Protein AF-A0A538NT12-F1 (afdb_monomer)

Secondary structure (DSSP, 8-state):
--THHHHHHTTS-TTS-----PPPTT--HHHHHTB---TTTHHHHHHHHHHHHHHHHS---HHHHHHHHHTTHHHHHHTBS-----TT-S--TTTT--HHHHHHHHHHHTT-

Solvent-accessible surface area (backbone atoms only — not comparable to full-atom values): 6925 Å² total; per-residue (Å²): 133,70,76,69,64,60,56,58,63,72,60,32,47,98,87,68,48,68,74,69,36,77,76,54,90,86,63,63,64,60,57,65,70,34,51,42,77,48,85,93,27,35,72,45,36,51,54,45,51,54,54,37,40,49,50,51,74,46,95,60,53,77,67,55,39,37,55,59,50,58,72,41,47,66,46,36,50,72,21,28,79,56,80,71,85,66,80,98,63,85,84,58,84,68,70,84,53,52,72,67,56,52,51,50,51,54,58,57,61,71,76,114

Mean predicted aligned error: 9.95 Å

Radius of gyration: 21.48 Å; Cα contacts (8 Å, |Δi|>4): 79; chains: 1; bounding box: 53×36×57 Å

Sequence (112 aa):
MPRELHAIRALADNDGYIRVGMIPKGTPVNLVANLDPDSQHKVVFVKAAEKLIKLKTTKLSRGEAAAEFNQLIPDLLAANKCPDFVEDKGHYFGTDLPDTDKRALIEYLKTF

Foldseek 3Di:
DDPLVVVVQVQADPVRDRDFADDDPPDQPLLPVQQDCDPVLVVLSSVLSVQRSVLHVDPDDPVVSHVSNVVSSVSSCVRGPDNDRDPPPDPCVCVPPPPVVVVVVVVVVVVD

pLDDT: mean 78.54, std 11.33, range [45.78, 96.81]

Structure (mmCIF, N/CA/C/O backbone):
data_AF-A0A538NT12-F1
#
_entry.id   AF-A0A538NT12-F1
#
loop_
_atom_site.group_PDB
_atom_site.id
_atom_site.type_symbol
_atom_site.label_atom_id
_atom_site.label_alt_id
_atom_site.label_comp_id
_atom_site.label_asym_id
_atom_site.label_entity_id
_atom_site.label_seq_id
_atom_site.pdbx_PDB_ins_code
_atom_site.Cartn_x
_atom_site.Cartn_y
_atom_site.Cartn_z
_atom_site.occupancy
_atom_site.B_iso_or_equiv
_atom_site.auth_seq_id
_atom_site.auth_comp_id
_atom_site.auth_asym_id
_atom_site.auth_atom_id
_atom_site.pdbx_PDB_model_num
ATOM 1 N N . MET A 1 1 ? 2.316 24.635 15.388 1.00 45.78 1 MET A N 1
ATOM 2 C CA . MET A 1 1 ? 2.134 23.197 15.079 1.00 45.78 1 MET A CA 1
ATOM 3 C C . MET A 1 1 ? 0.668 22.970 14.713 1.00 45.78 1 MET A C 1
ATOM 5 O O . MET A 1 1 ? -0.169 23.463 15.462 1.00 45.78 1 MET A O 1
ATOM 9 N N . PRO A 1 2 ? 0.327 22.350 13.568 1.00 51.06 2 PRO A N 1
ATOM 10 C CA . PRO A 1 2 ? -1.058 22.293 13.094 1.00 51.06 2 PRO A CA 1
ATOM 11 C C . PRO A 1 2 ? -1.917 21.309 13.908 1.00 51.06 2 PRO A C 1
ATOM 13 O O . PRO A 1 2 ? -1.438 20.255 14.325 1.00 51.06 2 PRO A O 1
ATOM 16 N N .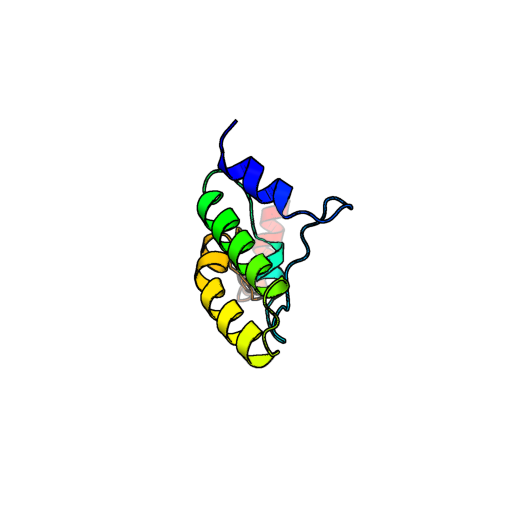 ARG A 1 3 ? -3.192 21.671 14.131 1.00 51.25 3 ARG A N 1
ATOM 17 C CA . ARG A 1 3 ? -4.170 20.985 15.010 1.00 51.25 3 ARG A CA 1
ATOM 18 C C . ARG A 1 3 ? -4.394 19.499 14.688 1.00 51.25 3 ARG A C 1
ATOM 20 O O . ARG A 1 3 ? -4.715 18.735 15.589 1.00 51.25 3 ARG A O 1
ATOM 27 N N . GLU A 1 4 ? -4.173 19.086 13.446 1.00 49.22 4 GLU A N 1
ATOM 28 C CA . GLU A 1 4 ? -4.384 17.711 12.968 1.00 49.22 4 GLU A CA 1
ATOM 29 C C . GLU A 1 4 ? -3.391 16.702 13.575 1.00 49.22 4 GLU A C 1
ATOM 31 O O . GLU A 1 4 ? -3.735 15.545 13.802 1.00 49.22 4 GLU A O 1
ATOM 36 N N . LEU A 1 5 ? -2.178 17.140 13.938 1.00 48.88 5 LEU A N 1
ATOM 37 C CA . LEU A 1 5 ? -1.161 16.253 14.521 1.00 48.88 5 LEU A CA 1
ATOM 38 C C . LEU A 1 5 ? -1.504 15.825 15.963 1.00 48.88 5 LEU A C 1
ATOM 40 O O . LEU A 1 5 ? -1.070 14.770 16.423 1.00 48.88 5 LEU A O 1
ATOM 44 N N . HIS A 1 6 ? -2.298 16.629 16.680 1.00 52.47 6 HIS A N 1
ATOM 45 C CA . HIS A 1 6 ? -2.773 16.289 18.025 1.00 52.47 6 HIS A CA 1
ATOM 46 C C . HIS A 1 6 ? -3.823 15.174 18.008 1.00 52.47 6 HIS A C 1
ATOM 48 O O . HIS A 1 6 ? -3.865 14.384 18.950 1.00 52.47 6 HIS A O 1
ATOM 54 N N . ALA A 1 7 ? -4.624 15.079 16.941 1.00 59.97 7 ALA A N 1
ATOM 55 C CA . ALA A 1 7 ? -5.653 14.053 16.810 1.00 59.97 7 ALA A CA 1
ATOM 56 C C . ALA A 1 7 ? -5.029 12.655 16.703 1.00 59.97 7 ALA A C 1
ATOM 58 O O . ALA A 1 7 ? -5.432 11.759 17.430 1.00 59.97 7 ALA A O 1
ATOM 59 N N . ILE A 1 8 ? -3.972 12.487 15.900 1.00 59.94 8 ILE A N 1
ATOM 60 C CA . ILE A 1 8 ? -3.303 11.186 15.712 1.00 59.94 8 ILE A CA 1
ATOM 61 C C . ILE A 1 8 ? -2.672 10.670 17.014 1.00 59.94 8 ILE A C 1
ATOM 63 O O . ILE A 1 8 ? -2.735 9.482 17.316 1.00 59.94 8 ILE A O 1
ATOM 67 N N . ARG A 1 9 ? -2.092 11.560 17.828 1.00 67.62 9 ARG A N 1
ATOM 68 C CA . ARG A 1 9 ? -1.439 11.173 19.088 1.00 67.62 9 ARG A CA 1
ATOM 69 C C . ARG A 1 9 ? -2.432 10.688 20.147 1.00 67.62 9 ARG A C 1
ATOM 71 O O . ARG A 1 9 ? -2.072 9.849 20.961 1.00 67.62 9 ARG A O 1
ATOM 78 N N . ALA A 1 10 ? -3.669 11.183 20.113 1.00 67.69 10 ALA A N 1
ATOM 79 C CA . ALA A 1 10 ? -4.751 10.702 20.973 1.00 67.69 10 ALA A CA 1
ATOM 80 C C . ALA A 1 10 ? -5.258 9.300 20.582 1.00 67.69 10 ALA A C 1
ATOM 82 O O . ALA A 1 10 ? -6.001 8.685 21.340 1.00 67.69 10 ALA A O 1
ATOM 83 N N . LEU A 1 11 ? -4.875 8.810 19.400 1.00 66.81 11 LEU A N 1
ATOM 84 C CA . LEU A 1 11 ? -5.327 7.539 18.837 1.00 66.81 11 LEU A CA 1
ATOM 85 C C . LEU A 1 11 ? -4.306 6.403 19.007 1.00 66.81 11 LEU A C 1
ATOM 87 O O . LEU A 1 11 ? -4.609 5.256 18.672 1.00 66.81 11 LEU A O 1
ATOM 91 N N . ALA A 1 12 ? -3.101 6.716 19.486 1.00 74.38 12 ALA A N 1
ATOM 92 C CA . ALA A 1 12 ? -2.077 5.728 19.787 1.00 74.38 12 ALA A CA 1
ATOM 93 C C . ALA A 1 12 ? -2.378 5.041 21.129 1.00 74.38 12 ALA A C 1
ATOM 95 O O . ALA A 1 12 ? -2.797 5.692 22.087 1.00 74.38 12 ALA A O 1
ATOM 96 N N . ASP A 1 13 ? -2.151 3.730 21.201 1.00 75.12 13 ASP A N 1
ATOM 97 C CA . ASP A 1 13 ? -2.199 2.981 22.455 1.00 75.12 13 ASP A CA 1
ATOM 98 C C . ASP A 1 13 ? -1.009 3.400 23.360 1.00 75.12 13 ASP A C 1
ATOM 100 O O . ASP A 1 13 ? -0.119 4.155 22.956 1.00 75.12 13 ASP A O 1
ATOM 104 N N . ASN A 1 14 ? -0.968 2.916 24.607 1.00 79.94 14 ASN A N 1
ATOM 105 C CA . ASN A 1 14 ? 0.077 3.284 25.582 1.00 79.94 14 ASN A CA 1
ATOM 106 C C . ASN A 1 14 ? 1.512 2.953 25.127 1.00 79.94 14 ASN A C 1
ATOM 108 O O . ASN A 1 14 ? 2.468 3.510 25.660 1.00 79.94 14 ASN A O 1
ATOM 112 N N . ASP A 1 15 ? 1.664 2.042 24.168 1.00 83.06 15 ASP A N 1
ATOM 113 C CA . ASP A 1 15 ? 2.937 1.665 23.552 1.00 83.06 15 ASP A CA 1
ATOM 114 C C . ASP A 1 15 ? 3.347 2.597 22.392 1.00 83.06 15 ASP A C 1
ATOM 116 O O . ASP A 1 15 ? 4.407 2.414 21.798 1.00 83.06 15 ASP A O 1
ATOM 120 N N . GLY A 1 16 ? 2.533 3.611 22.078 1.00 77.19 16 GLY A N 1
ATOM 121 C CA . GLY A 1 16 ? 2.765 4.561 20.994 1.00 77.19 16 GLY A CA 1
ATOM 122 C C . GLY A 1 16 ? 2.333 4.058 19.616 1.00 77.19 16 GLY A C 1
ATOM 123 O O . GLY A 1 16 ? 2.499 4.787 18.637 1.00 77.19 16 GLY A O 1
ATOM 124 N N . TYR A 1 17 ? 1.759 2.854 19.517 1.00 79.38 17 TYR A N 1
ATOM 125 C CA . TYR A 1 17 ? 1.305 2.287 18.251 1.00 79.38 17 TYR A CA 1
ATOM 126 C C . TYR A 1 17 ? -0.174 2.567 18.000 1.00 79.38 17 TYR A C 1
ATOM 128 O O . TYR A 1 17 ? -1.013 2.501 18.896 1.00 79.38 17 TYR A O 1
ATOM 136 N N . ILE A 1 18 ? -0.518 2.809 16.736 1.00 74.19 18 ILE A N 1
ATOM 137 C CA . ILE A 1 18 ? -1.910 2.837 16.288 1.00 74.19 18 ILE A CA 1
ATOM 138 C C . ILE A 1 18 ? -2.253 1.446 15.776 1.00 74.19 18 ILE A C 1
ATOM 140 O O . ILE A 1 18 ? -1.750 0.999 14.745 1.00 74.19 18 ILE A O 1
ATOM 144 N N . ARG A 1 19 ? -3.129 0.750 16.496 1.00 73.94 19 ARG A N 1
ATOM 145 C CA . ARG A 1 19 ? -3.659 -0.534 16.035 1.00 73.94 19 ARG A CA 1
ATOM 146 C C . ARG A 1 19 ? -4.834 -0.271 15.109 1.00 73.94 19 ARG A C 1
ATOM 148 O O . ARG A 1 19 ? -5.895 0.169 15.542 1.00 73.94 19 ARG A O 1
ATOM 155 N N . VAL A 1 20 ? -4.615 -0.538 13.834 1.00 68.88 20 VAL A N 1
ATOM 156 C CA . VAL A 1 20 ? -5.642 -0.540 12.794 1.00 68.88 20 VAL A CA 1
ATOM 157 C C . VAL A 1 20 ? -6.602 -1.710 13.069 1.00 68.88 20 VAL A C 1
ATOM 159 O O . VAL A 1 20 ? -6.155 -2.767 13.515 1.00 68.88 20 VAL A O 1
ATOM 162 N N . GLY A 1 21 ? -7.914 -1.512 12.888 1.00 69.50 21 GLY A N 1
ATOM 163 C CA . GLY A 1 21 ? -8.946 -2.534 13.128 1.00 69.50 21 GLY A CA 1
ATOM 164 C C . GLY A 1 21 ? -8.867 -3.757 12.195 1.00 69.50 21 GLY A C 1
ATOM 165 O O . GLY A 1 21 ? -7.830 -4.064 11.613 1.00 69.50 21 GLY A O 1
ATOM 166 N N . MET A 1 22 ? -9.977 -4.490 12.043 1.00 73.69 22 MET A N 1
ATOM 167 C CA . MET A 1 22 ? -10.017 -5.683 11.184 1.00 73.69 22 MET A CA 1
ATOM 168 C C . MET A 1 22 ? -9.740 -5.350 9.711 1.00 73.69 22 MET A C 1
ATOM 170 O O . MET A 1 22 ? -10.530 -4.663 9.069 1.00 73.69 22 MET A 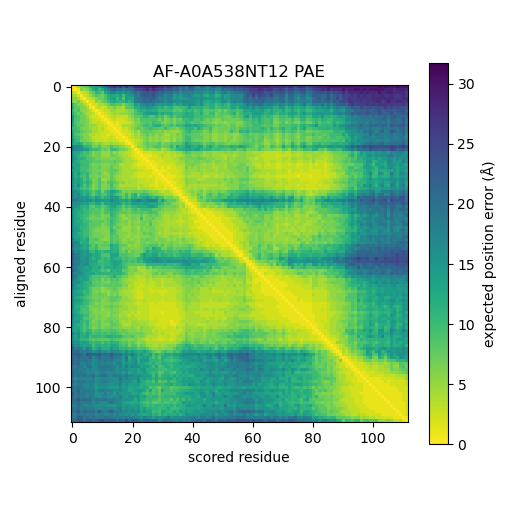O 1
ATOM 174 N N . ILE A 1 23 ? -8.659 -5.913 9.167 1.00 82.06 23 ILE A N 1
ATOM 175 C CA . ILE A 1 23 ? -8.346 -5.893 7.735 1.00 82.06 23 ILE A CA 1
ATOM 176 C C . ILE A 1 23 ? -9.007 -7.120 7.077 1.00 82.06 23 ILE A C 1
ATOM 178 O O . ILE A 1 23 ? -8.772 -8.247 7.533 1.00 82.06 23 ILE A O 1
ATOM 182 N N . PRO A 1 24 ? -9.853 -6.947 6.043 1.00 85.56 24 PRO A N 1
ATOM 183 C CA . PRO A 1 24 ? -10.494 -8.059 5.349 1.00 85.56 24 PRO A CA 1
ATOM 184 C C . PRO A 1 24 ? -9.500 -9.065 4.757 1.00 85.56 24 PRO A C 1
ATOM 186 O O . PRO A 1 24 ? -8.395 -8.734 4.328 1.00 85.56 24 PRO A O 1
ATOM 189 N N . LYS A 1 25 ? -9.913 -10.336 4.688 1.00 85.06 25 LYS A N 1
ATOM 190 C CA . LYS A 1 25 ? -9.118 -11.362 4.004 1.00 85.06 25 LYS A CA 1
ATOM 191 C C . LYS A 1 25 ? -9.027 -11.015 2.515 1.00 85.06 25 LYS A C 1
ATOM 193 O O . LYS A 1 25 ? -10.050 -10.774 1.884 1.00 85.06 25 LYS A O 1
ATOM 198 N N . GLY A 1 26 ? -7.816 -11.064 1.963 1.00 86.50 26 GLY A N 1
ATOM 199 C CA . GLY A 1 26 ? -7.555 -10.737 0.558 1.00 86.50 26 GLY A CA 1
ATOM 200 C C . GLY A 1 26 ? -7.170 -9.277 0.317 1.00 86.50 26 GLY A C 1
ATOM 201 O O . GLY A 1 26 ? -6.874 -8.928 -0.820 1.00 86.50 26 GLY A O 1
ATOM 202 N N . THR A 1 27 ? -7.124 -8.434 1.354 1.00 88.69 27 THR A N 1
ATOM 203 C CA . THR A 1 27 ? -6.564 -7.085 1.236 1.00 88.69 27 THR A CA 1
ATOM 204 C C . THR A 1 27 ? -5.052 -7.158 0.976 1.00 88.69 27 THR A C 1
ATOM 206 O O . THR A 1 27 ? -4.339 -7.772 1.776 1.00 88.69 27 THR A O 1
ATOM 209 N N . PRO A 1 28 ? -4.539 -6.528 -0.099 1.00 88.62 28 PRO A N 1
ATOM 210 C CA . PRO A 1 28 ? -3.103 -6.443 -0.346 1.00 88.62 28 PRO A CA 1
ATOM 211 C C . PRO A 1 28 ? -2.391 -5.711 0.795 1.00 88.62 28 PRO A C 1
ATOM 213 O O . PRO A 1 28 ? -2.813 -4.624 1.191 1.00 88.62 28 PRO A O 1
ATOM 216 N N . VAL A 1 29 ? -1.285 -6.265 1.296 1.00 87.06 29 VAL A N 1
ATOM 217 C CA . VAL A 1 29 ? -0.504 -5.649 2.389 1.00 87.06 29 VAL A CA 1
ATOM 218 C C . VAL A 1 29 ? -0.013 -4.252 1.992 1.00 87.06 29 VAL A C 1
ATOM 220 O O . VAL A 1 29 ? -0.119 -3.309 2.779 1.00 87.06 29 VAL A O 1
ATOM 223 N N . ASN A 1 30 ? 0.414 -4.094 0.737 1.00 88.19 30 ASN A N 1
ATOM 224 C CA . ASN A 1 30 ? 0.915 -2.836 0.176 1.00 88.19 30 ASN A CA 1
ATOM 225 C C . ASN A 1 30 ? -0.140 -1.711 0.165 1.00 88.19 30 ASN A C 1
ATOM 227 O O . ASN A 1 30 ? 0.225 -0.537 0.145 1.00 88.19 30 ASN A O 1
ATOM 231 N N . LEU A 1 31 ? -1.443 -2.027 0.254 1.00 88.25 31 LEU A N 1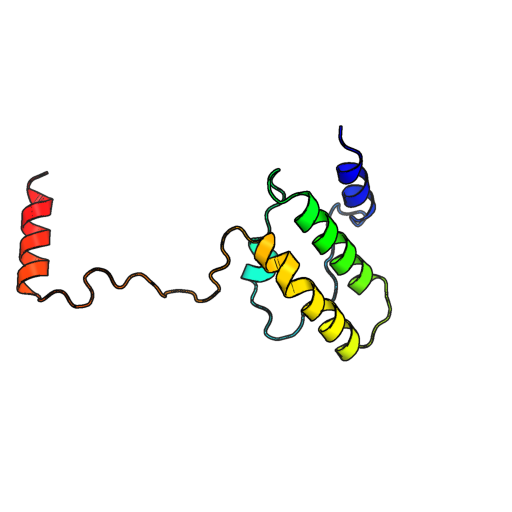
ATOM 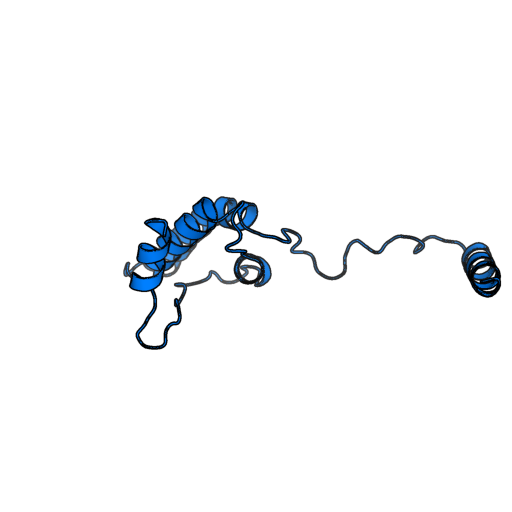232 C CA . LEU A 1 31 ? -2.502 -1.012 0.358 1.00 88.25 31 LEU A CA 1
ATOM 233 C C . LEU A 1 31 ? -2.398 -0.208 1.660 1.00 88.25 31 LEU A C 1
ATOM 235 O O . LEU A 1 31 ? -2.719 0.977 1.673 1.00 88.25 31 LEU A O 1
ATOM 239 N N . VAL A 1 32 ? -1.938 -0.849 2.738 1.00 83.62 32 VAL A N 1
ATOM 240 C CA . VAL A 1 32 ? -1.777 -0.228 4.060 1.00 83.62 32 VAL A CA 1
ATOM 241 C C . VAL A 1 32 ? -0.316 0.141 4.326 1.00 83.62 32 VAL A C 1
ATOM 243 O O . VAL A 1 32 ? -0.047 1.183 4.914 1.00 83.62 32 VAL A O 1
ATOM 246 N N . ALA A 1 33 ? 0.634 -0.685 3.880 1.00 83.75 33 ALA A N 1
ATOM 247 C CA . ALA A 1 33 ? 2.056 -0.485 4.161 1.00 83.75 33 ALA A CA 1
ATOM 248 C C . ALA A 1 33 ? 2.680 0.701 3.401 1.00 83.75 33 ALA A C 1
ATOM 250 O O . ALA A 1 33 ? 3.591 1.335 3.924 1.00 83.75 33 ALA A O 1
ATOM 251 N N . ASN A 1 34 ? 2.169 1.035 2.210 1.00 86.75 34 ASN A N 1
ATOM 252 C CA . ASN A 1 34 ? 2.675 2.144 1.387 1.00 86.75 34 ASN A CA 1
ATOM 253 C C . ASN A 1 34 ? 1.920 3.466 1.618 1.00 86.75 34 ASN A C 1
ATOM 255 O O . ASN A 1 34 ? 2.029 4.396 0.813 1.00 86.75 34 ASN A O 1
ATOM 259 N N .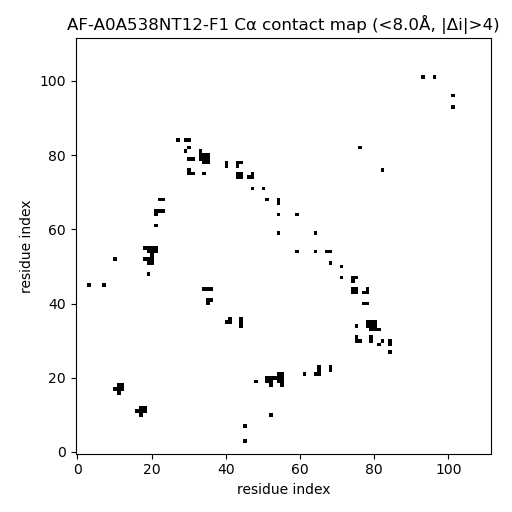 LEU A 1 35 ? 1.131 3.550 2.694 1.00 82.94 35 LEU A N 1
ATOM 260 C CA . LEU A 1 35 ? 0.501 4.800 3.104 1.00 82.94 35 LEU A CA 1
ATOM 261 C C . LEU A 1 35 ? 1.566 5.768 3.603 1.00 82.94 35 LEU A C 1
ATOM 263 O O . LEU A 1 35 ? 2.388 5.425 4.452 1.00 82.94 35 LEU A O 1
ATOM 267 N N . ASP A 1 36 ? 1.515 6.996 3.105 1.00 74.00 36 ASP A N 1
ATOM 268 C CA . ASP A 1 36 ? 2.527 7.994 3.408 1.00 74.00 36 ASP A CA 1
ATOM 269 C C . ASP A 1 36 ? 1.932 9.231 4.090 1.00 74.00 36 ASP A C 1
ATOM 271 O O . ASP A 1 36 ? 1.071 9.902 3.515 1.00 74.00 36 ASP A O 1
ATOM 275 N N . PRO A 1 37 ? 2.397 9.591 5.299 1.00 68.06 37 PRO A N 1
ATOM 276 C CA . PRO A 1 37 ? 1.929 10.778 6.008 1.00 68.06 37 PRO A CA 1
ATOM 277 C C . PRO A 1 37 ? 2.577 12.089 5.510 1.00 68.06 37 PRO A C 1
ATOM 279 O O . PRO A 1 37 ? 2.567 13.094 6.232 1.00 68.06 37 PRO A O 1
ATOM 282 N N . ASP A 1 38 ? 3.168 12.114 4.309 1.00 74.38 38 ASP A N 1
ATOM 283 C CA . A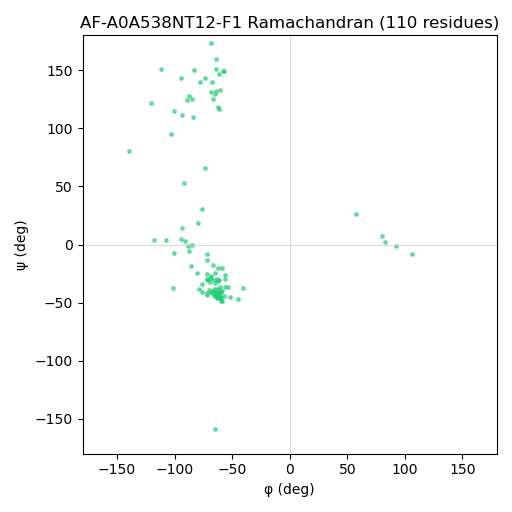SP A 1 38 ? 3.781 13.318 3.744 1.00 74.38 38 ASP A CA 1
ATOM 284 C C . ASP A 1 38 ? 2.739 14.419 3.489 1.00 74.38 38 ASP A C 1
ATOM 286 O O . ASP A 1 38 ? 1.552 14.188 3.257 1.00 74.38 38 ASP A O 1
ATOM 290 N N . SER A 1 39 ? 3.214 15.659 3.564 1.00 61.06 39 SER A N 1
ATOM 291 C CA . SER A 1 39 ? 2.503 16.927 3.430 1.00 61.06 39 SER A CA 1
ATOM 292 C C . SER A 1 39 ? 1.439 16.972 2.336 1.00 61.06 39 SER A C 1
ATOM 294 O O . SER A 1 39 ? 0.384 17.552 2.581 1.00 61.06 39 SER A O 1
ATOM 296 N N . GLN A 1 40 ? 1.676 16.336 1.188 1.00 68.81 40 GLN A N 1
ATOM 297 C CA . GLN A 1 40 ? 0.738 16.320 0.064 1.00 68.81 40 GLN A CA 1
ATOM 298 C C . GLN A 1 40 ? -0.533 15.507 0.358 1.00 68.81 40 GLN A C 1
ATOM 300 O O . GLN A 1 40 ? -1.614 15.882 -0.088 1.00 68.81 40 GLN A O 1
ATOM 305 N N . HIS A 1 41 ? -0.432 14.447 1.168 1.00 69.25 41 HIS A N 1
ATOM 306 C CA . HIS A 1 41 ? -1.531 13.513 1.440 1.00 69.25 41 HIS A CA 1
ATOM 307 C C . HIS A 1 41 ? -1.955 13.474 2.916 1.00 69.25 41 HIS A C 1
ATOM 309 O O . HIS A 1 41 ? -2.869 12.725 3.261 1.00 69.25 41 HIS A O 1
ATOM 315 N N . LYS A 1 42 ? -1.376 14.319 3.787 1.00 72.88 42 LYS A N 1
ATOM 316 C CA . LYS A 1 42 ? -1.679 14.388 5.236 1.00 72.88 42 LYS A CA 1
ATOM 317 C C . LYS A 1 42 ? -3.169 14.362 5.560 1.00 72.88 42 LYS A C 1
ATOM 319 O O . LYS A 1 42 ? -3.586 13.598 6.422 1.00 72.88 42 LYS A O 1
ATOM 324 N N . VAL A 1 43 ? -3.975 15.165 4.867 1.00 73.06 43 VAL A N 1
ATOM 325 C CA . VAL A 1 43 ? -5.422 15.253 5.127 1.00 73.06 43 VAL A CA 1
ATOM 326 C C . VAL A 1 43 ? -6.128 13.933 4.804 1.00 73.06 43 VAL A C 1
ATOM 328 O O . VAL A 1 43 ? -7.005 13.500 5.550 1.00 73.06 43 VAL A O 1
ATOM 331 N N . VAL A 1 44 ? -5.748 13.275 3.707 1.00 75.38 44 VAL A N 1
ATOM 332 C CA . VAL A 1 44 ? -6.332 11.990 3.291 1.00 75.38 44 VAL A CA 1
ATOM 333 C C . VAL A 1 44 ? -5.865 10.872 4.223 1.00 75.38 44 VAL A C 1
ATOM 335 O O . VAL A 1 44 ? -6.684 10.078 4.677 1.00 75.38 44 VAL A O 1
ATOM 338 N N . PHE A 1 45 ? -4.585 10.875 4.603 1.00 73.38 45 PHE A N 1
ATOM 339 C CA . PHE A 1 45 ? -4.019 9.948 5.579 1.00 73.38 45 PHE A CA 1
ATOM 340 C C . PHE A 1 45 ? -4.723 10.040 6.938 1.00 73.38 45 PHE A C 1
ATOM 342 O O . PHE A 1 45 ? -5.142 9.021 7.480 1.00 73.38 45 PHE A O 1
ATOM 349 N N . VAL A 1 46 ? -4.908 11.253 7.476 1.00 74.94 46 VAL A N 1
ATOM 350 C CA . VAL A 1 46 ? -5.609 11.469 8.754 1.00 74.94 46 VAL A CA 1
ATOM 351 C C . VAL A 1 46 ? -7.045 10.951 8.671 1.00 74.94 46 VAL A C 1
ATOM 353 O O . VAL A 1 46 ? -7.473 10.217 9.557 1.00 74.94 46 VAL A O 1
ATOM 356 N N . LYS A 1 47 ? -7.770 11.246 7.583 1.00 76.56 47 LYS A N 1
ATOM 357 C CA . LYS A 1 47 ? -9.134 10.733 7.367 1.00 76.56 47 LYS A CA 1
ATOM 358 C C . LYS A 1 47 ? -9.181 9.206 7.301 1.00 76.56 47 LYS A C 1
ATOM 360 O O . LYS A 1 47 ? -10.060 8.598 7.913 1.00 76.56 47 LYS A O 1
ATOM 365 N N . ALA A 1 48 ? -8.256 8.586 6.572 1.00 74.62 48 ALA A N 1
ATOM 366 C CA . ALA A 1 48 ? -8.165 7.134 6.479 1.00 74.62 48 ALA A CA 1
ATOM 367 C C . ALA A 1 48 ? -7.854 6.518 7.852 1.00 74.62 48 ALA A C 1
ATOM 369 O O . ALA A 1 48 ? -8.549 5.599 8.281 1.00 74.62 48 ALA A O 1
ATOM 370 N N . ALA A 1 49 ? -6.885 7.076 8.583 1.00 74.12 49 ALA A N 1
ATOM 371 C CA . ALA A 1 49 ? -6.519 6.642 9.927 1.00 74.12 49 ALA A CA 1
ATOM 372 C C . ALA A 1 49 ? -7.699 6.748 10.906 1.00 74.12 49 ALA A C 1
ATOM 374 O O . ALA A 1 49 ? -8.027 5.773 11.579 1.00 74.12 49 ALA A O 1
ATOM 375 N N . GLU A 1 50 ? -8.397 7.886 10.948 1.00 75.31 50 GLU A N 1
ATOM 376 C CA . GLU A 1 50 ? -9.573 8.083 11.804 1.00 75.31 50 GLU A CA 1
ATOM 377 C C . GLU A 1 50 ? -10.666 7.040 11.539 1.00 75.31 50 GLU A C 1
ATOM 379 O O . GLU A 1 50 ? -11.230 6.473 12.479 1.00 75.31 50 GLU A O 1
ATOM 384 N N . LYS A 1 51 ? -10.963 6.753 10.266 1.00 75.25 51 LYS A N 1
ATOM 385 C CA . LYS A 1 51 ? -11.970 5.751 9.892 1.00 75.25 51 LYS A CA 1
ATOM 386 C C . LYS A 1 51 ? -11.517 4.326 10.244 1.00 75.25 51 LYS A C 1
ATOM 388 O O . LYS A 1 51 ? -12.302 3.552 10.790 1.00 75.25 51 LYS A O 1
ATOM 393 N N . LEU A 1 52 ? -10.244 4.002 10.024 1.00 73.19 52 LEU A N 1
ATOM 394 C CA . LEU A 1 52 ? -9.646 2.723 10.421 1.00 73.19 52 LEU A CA 1
ATOM 395 C C . LEU A 1 52 ? -9.667 2.495 11.940 1.00 73.19 52 LEU A C 1
ATOM 397 O O . LEU A 1 52 ? -9.782 1.359 12.403 1.00 73.19 52 LEU A O 1
ATOM 401 N N . ILE A 1 53 ? -9.579 3.566 12.724 1.00 71.00 53 ILE A N 1
ATOM 402 C CA . ILE A 1 53 ? -9.679 3.493 14.182 1.00 71.00 53 ILE A CA 1
ATOM 403 C C . ILE A 1 53 ? -11.136 3.359 14.631 1.00 71.00 53 ILE A C 1
ATOM 405 O O . ILE A 1 53 ? -11.417 2.572 15.536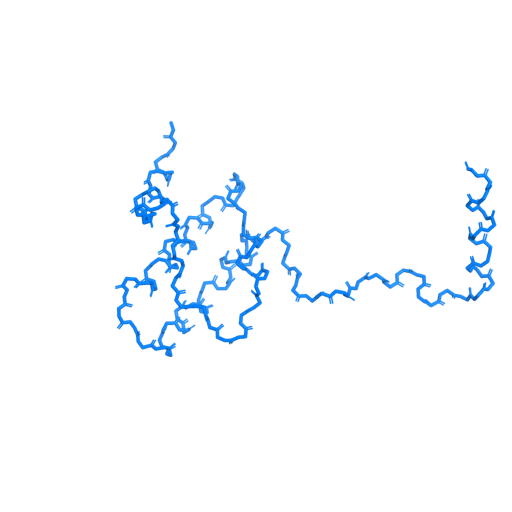 1.00 71.00 53 ILE A O 1
ATOM 409 N N . LYS A 1 54 ? -12.086 4.043 13.977 1.00 70.25 54 LYS A N 1
ATOM 410 C CA . LYS A 1 54 ? -13.528 3.828 14.214 1.00 70.25 54 LYS A CA 1
ATOM 411 C C . LYS A 1 54 ? -13.929 2.366 14.000 1.00 70.25 54 LYS A C 1
ATOM 413 O O . LYS A 1 54 ? -14.714 1.827 14.777 1.00 70.25 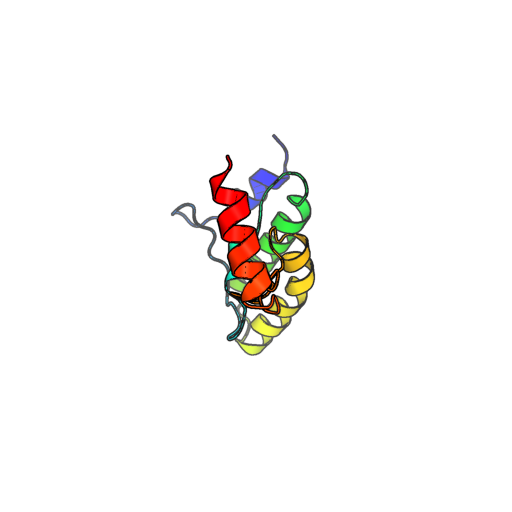54 LYS A O 1
ATOM 418 N N . LEU A 1 55 ? -13.334 1.694 13.016 1.00 68.06 55 LEU A N 1
ATOM 419 C CA . LEU A 1 55 ? -13.506 0.252 12.811 1.00 68.06 55 LEU A CA 1
ATOM 420 C C . LEU A 1 55 ? -13.024 -0.606 13.996 1.00 68.06 55 LEU A C 1
ATOM 422 O O . LEU A 1 55 ? -13.585 -1.671 14.228 1.00 68.06 55 LEU A O 1
ATOM 426 N N . LYS A 1 56 ? -12.010 -0.165 14.757 1.00 66.94 56 LYS A N 1
ATOM 427 C CA . LYS A 1 56 ? -11.549 -0.847 15.986 1.00 66.94 56 LYS A CA 1
ATOM 428 C C . LYS A 1 56 ? -12.501 -0.606 17.159 1.00 66.94 56 LYS A C 1
ATOM 430 O O . LYS A 1 56 ? -12.733 -1.515 17.952 1.00 66.94 56 LYS A O 1
ATOM 435 N N . THR A 1 57 ? -13.004 0.618 17.316 1.00 64.75 57 THR A N 1
ATOM 436 C CA . THR A 1 57 ? -13.806 1.007 18.490 1.00 64.75 57 THR A CA 1
ATOM 437 C C . THR A 1 57 ? -15.266 0.575 18.395 1.00 64.75 57 THR A C 1
ATOM 439 O O . THR A 1 57 ? -15.915 0.373 19.422 1.00 64.75 57 THR A O 1
ATOM 442 N N . THR A 1 58 ? -15.782 0.387 17.182 1.00 65.44 58 THR A N 1
ATOM 443 C CA . THR A 1 58 ? -17.157 -0.063 16.958 1.00 65.44 58 THR A CA 1
ATOM 444 C C . THR A 1 58 ? -17.210 -1.593 17.020 1.00 65.44 58 THR A C 1
ATOM 446 O O . THR A 1 58 ? -16.486 -2.268 16.293 1.00 65.44 58 THR A O 1
ATOM 449 N N . LYS A 1 59 ? -18.065 -2.171 17.878 1.00 67.00 59 LYS A N 1
ATOM 450 C CA . LYS A 1 59 ? -18.301 -3.630 17.943 1.00 67.00 59 LYS A CA 1
ATOM 451 C C . LYS A 1 59 ? -19.130 -4.100 16.740 1.00 67.00 59 LYS A C 1
ATOM 453 O O . LYS A 1 59 ? -20.282 -4.493 16.896 1.00 67.00 59 LYS A O 1
ATOM 458 N N . LEU A 1 60 ? -18.561 -4.009 15.546 1.00 69.31 60 LEU A N 1
ATOM 459 C CA . LEU A 1 60 ? -19.183 -4.479 14.313 1.00 69.31 60 LEU A CA 1
ATOM 460 C C . LEU A 1 60 ? -18.949 -5.979 14.142 1.00 69.31 60 LEU A C 1
ATOM 462 O O . LEU A 1 60 ? -17.922 -6.520 14.566 1.00 69.31 60 LEU A O 1
ATOM 466 N N . SER A 1 61 ? -19.887 -6.663 13.489 1.00 77.75 61 SER A N 1
ATOM 467 C CA . SER A 1 61 ? -19.624 -8.015 13.009 1.00 77.75 61 SER A CA 1
ATOM 468 C C . SER A 1 61 ? -18.514 -7.997 11.948 1.00 77.75 61 SER A C 1
ATOM 470 O O . SER A 1 61 ? -18.240 -6.981 11.305 1.00 77.75 61 SER A O 1
ATOM 472 N N . ARG A 1 62 ? -17.877 -9.151 11.712 1.00 74.31 62 ARG A N 1
ATOM 473 C CA . ARG A 1 62 ? -16.819 -9.291 10.694 1.00 74.31 62 ARG A CA 1
ATOM 474 C C . ARG A 1 62 ? -17.264 -8.819 9.301 1.00 74.31 62 ARG A C 1
ATOM 476 O O . ARG A 1 62 ? -16.441 -8.277 8.570 1.00 74.31 62 ARG A O 1
ATOM 483 N N . GLY A 1 63 ? -18.527 -9.047 8.934 1.00 77.94 63 GLY A N 1
ATOM 484 C CA . GLY A 1 63 ? -19.072 -8.645 7.634 1.00 77.94 63 GLY A CA 1
ATOM 485 C C . GLY A 1 63 ? -19.267 -7.134 7.518 1.00 77.94 63 GLY A C 1
ATOM 486 O O . GLY A 1 63 ? -18.876 -6.538 6.519 1.00 77.94 63 GLY A O 1
ATOM 487 N N . GLU A 1 64 ? -19.795 -6.505 8.566 1.00 79.06 64 GLU A N 1
ATOM 488 C CA . GLU A 1 64 ? -20.006 -5.053 8.614 1.00 79.06 64 GLU A CA 1
ATOM 489 C C . GLU A 1 64 ? -18.677 -4.292 8.640 1.00 79.06 64 GLU A C 1
ATOM 491 O O . GLU A 1 64 ? -18.503 -3.331 7.897 1.00 79.06 64 GLU A O 1
ATOM 496 N N . ALA A 1 65 ? -17.695 -4.774 9.409 1.00 77.44 65 ALA A N 1
ATOM 497 C CA . ALA A 1 65 ? -16.356 -4.190 9.430 1.00 77.44 65 ALA A CA 1
ATOM 498 C C . ALA A 1 65 ? -15.675 -4.251 8.050 1.00 77.44 65 ALA A C 1
ATOM 500 O O . ALA A 1 65 ? -14.981 -3.314 7.663 1.00 77.44 65 ALA A O 1
ATOM 501 N N . ALA A 1 66 ? -15.892 -5.328 7.287 1.00 81.50 66 ALA A N 1
ATOM 502 C CA . ALA A 1 66 ? -15.365 -5.440 5.930 1.00 81.50 66 ALA A CA 1
ATOM 503 C C . ALA A 1 66 ? -16.059 -4.484 4.949 1.00 81.50 66 ALA A C 1
ATOM 505 O O . ALA A 1 66 ? -15.392 -3.895 4.100 1.00 81.50 66 ALA A O 1
ATOM 506 N N . ALA A 1 67 ? -17.376 -4.296 5.075 1.00 83.12 67 ALA A N 1
ATOM 507 C CA . ALA A 1 67 ? -18.120 -3.344 4.253 1.00 83.12 67 ALA A CA 1
ATOM 508 C C . ALA A 1 67 ? -17.657 -1.900 4.498 1.00 83.12 67 ALA A C 1
ATOM 510 O O . ALA A 1 67 ? -17.395 -1.168 3.546 1.00 83.12 67 ALA A O 1
ATOM 511 N N . GLU A 1 68 ? -17.488 -1.520 5.762 1.00 82.19 68 GLU A N 1
ATOM 512 C CA . GLU A 1 68 ? -16.950 -0.219 6.164 1.00 82.19 68 GLU A CA 1
ATOM 513 C C . GLU A 1 68 ? -15.494 -0.036 5.704 1.00 82.19 68 GLU A C 1
ATOM 515 O O . GLU A 1 68 ? -15.149 1.008 5.155 1.00 82.19 68 GLU A O 1
ATOM 520 N N . PHE A 1 69 ? -14.645 -1.066 5.823 1.00 84.38 69 PHE A N 1
ATOM 521 C CA . PHE A 1 69 ? -13.275 -1.026 5.296 1.00 84.38 69 PHE A CA 1
ATOM 522 C C . PHE A 1 69 ? -13.245 -0.790 3.780 1.00 84.38 69 PHE A C 1
ATOM 524 O O . PHE A 1 69 ? -12.436 -0.006 3.290 1.00 84.38 69 PHE A O 1
ATOM 531 N N . ASN A 1 70 ? -14.141 -1.427 3.022 1.00 86.06 70 ASN A N 1
ATOM 532 C CA . ASN A 1 70 ? -14.183 -1.276 1.567 1.00 86.06 70 ASN A CA 1
ATOM 533 C C . ASN A 1 70 ? -14.497 0.161 1.128 1.00 86.06 70 ASN A C 1
ATOM 535 O O . ASN A 1 70 ? -13.994 0.606 0.097 1.00 86.06 70 ASN A O 1
ATOM 539 N N . GLN A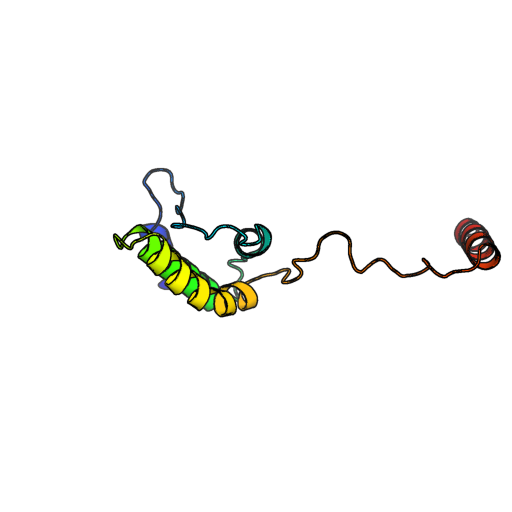 1 71 ? -15.257 0.919 1.925 1.00 85.62 71 GLN A N 1
ATOM 540 C CA . GLN A 1 71 ? -15.504 2.343 1.665 1.00 85.62 71 GLN A CA 1
ATOM 541 C C . GLN A 1 71 ? -14.234 3.200 1.803 1.00 85.62 71 GLN A C 1
ATOM 543 O O . GLN A 1 71 ? -14.199 4.327 1.311 1.00 85.62 71 GLN A O 1
ATOM 548 N N . LEU A 1 72 ? -13.189 2.682 2.459 1.00 84.69 72 LEU A N 1
ATOM 549 C CA . LEU A 1 72 ? -11.906 3.364 2.651 1.00 84.69 72 LEU A CA 1
ATOM 550 C C . LEU A 1 72 ? -10.952 3.171 1.481 1.00 84.69 72 LEU A C 1
ATOM 552 O O . LEU A 1 72 ? -10.009 3.943 1.353 1.00 84.69 72 LEU A O 1
ATOM 556 N N . ILE A 1 73 ? -11.176 2.164 0.631 1.00 87.75 73 ILE A N 1
ATOM 557 C CA . ILE A 1 73 ? -10.254 1.810 -0.456 1.00 87.75 73 ILE A CA 1
ATOM 558 C C . ILE A 1 73 ? -9.889 3.023 -1.331 1.00 87.75 73 ILE A C 1
ATOM 560 O O . ILE A 1 73 ? -8.697 3.209 -1.565 1.00 87.75 73 ILE A O 1
ATOM 564 N N . PRO A 1 74 ? -10.824 3.894 -1.764 1.00 88.25 74 PRO A N 1
ATOM 565 C CA . PRO A 1 74 ? -10.468 5.069 -2.564 1.00 88.25 74 PRO A CA 1
ATOM 566 C C . PRO A 1 74 ? -9.527 6.038 -1.837 1.00 88.25 74 PRO A C 1
ATOM 568 O O . PRO A 1 74 ? -8.561 6.514 -2.429 1.00 88.25 74 PRO A O 1
ATOM 571 N N . ASP A 1 75 ? -9.774 6.289 -0.547 1.00 84.69 75 ASP A N 1
ATOM 572 C CA . ASP A 1 75 ? -8.936 7.161 0.284 1.00 84.69 75 ASP A CA 1
ATOM 573 C C . ASP A 1 75 ? -7.541 6.538 0.489 1.00 84.69 75 ASP A C 1
ATOM 575 O O . ASP A 1 75 ? -6.528 7.232 0.417 1.00 84.69 75 ASP A O 1
ATOM 579 N N . LEU A 1 76 ? -7.481 5.217 0.700 1.00 86.50 76 LEU A N 1
ATOM 580 C CA . LEU A 1 76 ? -6.229 4.472 0.854 1.00 86.50 76 LEU A CA 1
ATOM 581 C C . LEU A 1 76 ? -5.400 4.483 -0.430 1.00 86.50 76 LEU A C 1
ATOM 583 O O . LEU A 1 76 ? -4.195 4.680 -0.357 1.00 86.50 76 LEU A O 1
ATOM 587 N N . LEU A 1 77 ? -6.035 4.316 -1.592 1.00 88.06 77 LEU A N 1
ATOM 588 C CA . LEU A 1 77 ? -5.377 4.400 -2.897 1.00 88.06 77 LEU A CA 1
ATOM 589 C C . LEU A 1 77 ? -4.835 5.805 -3.165 1.00 88.06 77 LEU A C 1
ATOM 591 O O . LEU A 1 77 ? -3.701 5.945 -3.611 1.00 88.06 77 LEU A O 1
ATOM 595 N N . ALA A 1 78 ? -5.620 6.840 -2.856 1.00 85.06 78 ALA A N 1
ATOM 596 C CA . ALA A 1 78 ? -5.212 8.230 -3.041 1.00 85.06 78 ALA A CA 1
ATOM 597 C C . ALA A 1 78 ? -4.048 8.642 -2.124 1.00 85.06 78 ALA A C 1
ATOM 599 O O . ALA A 1 78 ? -3.252 9.498 -2.495 1.00 85.06 78 ALA A O 1
ATOM 600 N N . ALA A 1 79 ? -3.940 8.044 -0.935 1.00 83.25 79 ALA A N 1
ATOM 601 C CA . ALA A 1 79 ? -2.835 8.270 -0.002 1.00 83.25 79 ALA A CA 1
ATOM 602 C C . ALA A 1 79 ? -1.651 7.299 -0.194 1.00 83.25 79 ALA A C 1
ATOM 604 O O . ALA A 1 79 ? -0.699 7.335 0.591 1.00 83.25 79 ALA A O 1
ATOM 605 N N . ASN A 1 80 ? -1.706 6.410 -1.192 1.00 87.50 80 ASN A N 1
ATOM 606 C CA . ASN A 1 80 ? -0.684 5.395 -1.413 1.00 87.50 80 ASN A CA 1
ATOM 607 C C . ASN A 1 80 ? 0.447 5.936 -2.294 1.00 87.50 80 ASN A C 1
ATOM 609 O O . ASN A 1 80 ? 0.209 6.420 -3.400 1.00 87.50 80 ASN A O 1
ATOM 613 N N . LYS A 1 81 ? 1.696 5.801 -1.839 1.00 85.31 81 LYS A N 1
ATOM 614 C CA . LYS A 1 81 ? 2.878 6.193 -2.624 1.00 85.31 81 LYS A CA 1
ATOM 615 C C . LYS A 1 81 ? 3.128 5.307 -3.844 1.00 85.31 81 LYS A C 1
ATOM 617 O O . LYS A 1 81 ? 3.750 5.753 -4.803 1.00 85.31 81 LYS A O 1
ATOM 622 N N . CYS A 1 82 ? 2.691 4.055 -3.790 1.00 83.50 82 CYS A N 1
ATOM 623 C CA . CYS A 1 82 ? 2.894 3.064 -4.834 1.00 83.50 82 CYS A CA 1
ATOM 624 C C . CYS A 1 82 ? 1.604 2.249 -4.999 1.00 83.50 82 CYS A C 1
ATOM 626 O O . CYS A 1 82 ? 1.495 1.150 -4.447 1.00 83.50 82 CYS A O 1
ATOM 628 N N . PRO A 1 83 ? 0.602 2.780 -5.729 1.00 84.25 83 PRO A N 1
ATOM 629 C CA . PRO A 1 83 ? -0.667 2.098 -5.972 1.00 84.25 83 PRO A CA 1
ATOM 630 C C . PRO A 1 83 ? -0.541 0.983 -7.030 1.00 84.25 83 PRO A C 1
ATOM 632 O O . PRO A 1 83 ? -1.492 0.709 -7.761 1.00 84.25 83 PRO A O 1
ATOM 635 N N . ASP A 1 84 ? 0.632 0.353 -7.121 1.00 84.38 84 ASP A N 1
ATOM 636 C CA . ASP A 1 84 ? 0.846 -0.878 -7.865 1.00 84.38 84 ASP A CA 1
ATOM 637 C C . ASP A 1 84 ? 0.846 -2.049 -6.879 1.00 84.38 84 ASP A C 1
ATOM 639 O O . ASP A 1 84 ? 1.681 -2.150 -5.978 1.00 84.38 84 ASP A O 1
ATOM 643 N N . PHE A 1 85 ? -0.149 -2.917 -7.029 1.00 85.69 85 PHE A N 1
ATOM 644 C CA . PHE A 1 85 ? -0.345 -4.082 -6.168 1.00 85.69 85 PHE A CA 1
ATOM 645 C C . PHE A 1 85 ? 0.009 -5.386 -6.871 1.00 85.69 85 PHE A C 1
ATOM 647 O O . PHE A 1 85 ? -0.212 -6.456 -6.302 1.00 85.69 85 PHE A O 1
ATOM 654 N N . VAL A 1 86 ? 0.507 -5.317 -8.108 1.00 83.06 86 VAL A N 1
ATOM 655 C CA . VAL A 1 86 ? 0.898 -6.500 -8.860 1.00 83.06 86 VAL A CA 1
ATOM 656 C C . VAL A 1 86 ? 2.411 -6.611 -8.842 1.00 83.06 86 VAL A C 1
ATOM 658 O O . VAL A 1 86 ? 3.113 -6.028 -9.661 1.00 83.06 86 VAL A O 1
ATOM 661 N N . GLU A 1 87 ? 2.900 -7.393 -7.887 1.00 75.38 87 GLU A N 1
ATOM 662 C CA . GLU A 1 87 ? 4.327 -7.657 -7.739 1.00 75.38 87 GLU A CA 1
ATOM 663 C C . GLU A 1 87 ? 4.887 -8.359 -8.989 1.00 75.38 87 GLU A C 1
ATOM 665 O O . GLU A 1 87 ? 4.188 -9.114 -9.676 1.00 75.38 87 GLU A O 1
ATOM 670 N N . ASP A 1 88 ? 6.148 -8.057 -9.305 1.00 72.25 88 ASP A N 1
ATOM 671 C CA . ASP A 1 88 ? 6.920 -8.655 -10.401 1.00 72.25 88 ASP A CA 1
ATOM 672 C C . ASP A 1 88 ? 6.315 -8.512 -11.812 1.00 72.25 88 ASP A C 1
ATOM 674 O O . ASP A 1 88 ? 6.610 -9.299 -12.716 1.00 72.25 88 ASP A O 1
ATOM 678 N N . LYS A 1 89 ? 5.504 -7.474 -12.054 1.00 73.75 89 LYS A N 1
ATOM 679 C CA . LYS A 1 89 ? 5.068 -7.079 -13.404 1.00 73.75 89 LYS A CA 1
ATOM 680 C C . LYS A 1 89 ? 5.667 -5.739 -13.824 1.00 73.75 89 LYS A C 1
ATOM 682 O O . LYS A 1 89 ? 5.957 -4.885 -13.000 1.00 73.75 89 LYS A O 1
ATOM 687 N N . GLY A 1 90 ? 5.859 -5.554 -15.133 1.00 68.56 90 GLY A N 1
ATOM 688 C CA . GLY A 1 90 ? 6.245 -4.259 -15.717 1.00 68.56 90 GLY A CA 1
ATOM 689 C C . GLY A 1 90 ? 7.698 -4.134 -16.188 1.00 68.56 90 GLY A C 1
ATOM 690 O O . GLY A 1 90 ? 8.009 -3.186 -16.903 1.00 68.56 90 GLY A O 1
ATOM 691 N N . HIS A 1 91 ? 8.568 -5.109 -15.914 1.00 70.38 91 HIS A N 1
ATOM 692 C CA . HIS A 1 91 ? 9.948 -5.140 -16.426 1.00 70.38 91 HIS A CA 1
ATOM 693 C C . HIS A 1 91 ? 10.058 -5.913 -17.753 1.00 70.38 91 HIS A C 1
ATOM 695 O O . HIS A 1 91 ? 10.845 -6.845 -17.882 1.00 70.38 91 HIS A O 1
ATOM 701 N N . TYR A 1 92 ? 9.242 -5.545 -18.747 1.00 80.75 92 TYR A N 1
ATOM 702 C CA . TYR A 1 92 ? 9.211 -6.226 -20.053 1.00 80.75 92 TYR A CA 1
ATOM 703 C C . TYR A 1 92 ? 10.217 -5.669 -21.067 1.00 80.75 92 TYR A C 1
ATOM 705 O O . TYR A 1 92 ? 10.350 -6.186 -22.174 1.00 80.75 92 TYR A O 1
ATOM 713 N N . PHE A 1 93 ? 10.925 -4.589 -20.730 1.00 78.25 93 PHE A N 1
ATOM 714 C CA . PHE A 1 93 ? 11.873 -3.992 -21.660 1.00 78.25 93 PHE A CA 1
ATOM 715 C C . PHE A 1 93 ? 12.976 -4.999 -22.013 1.00 78.25 93 PHE A C 1
ATOM 717 O O . PHE A 1 93 ? 13.737 -5.440 -21.155 1.00 78.25 93 PHE A O 1
ATOM 724 N N . GLY A 1 94 ? 13.040 -5.374 -23.290 1.00 77.94 94 GLY A N 1
ATOM 725 C CA . GLY A 1 94 ? 14.004 -6.345 -23.799 1.00 77.94 94 GLY A CA 1
ATOM 726 C C . GLY A 1 94 ? 13.657 -7.820 -23.573 1.00 77.94 94 GLY A C 1
ATOM 727 O O . GLY A 1 94 ? 14.482 -8.671 -23.914 1.00 77.94 94 GLY A O 1
ATOM 728 N N . THR A 1 95 ? 12.458 -8.162 -23.079 1.00 85.12 95 THR A N 1
ATOM 729 C CA . THR A 1 95 ? 12.022 -9.575 -23.025 1.00 85.12 95 THR A CA 1
ATOM 730 C C . THR A 1 95 ? 11.946 -10.183 -24.419 1.00 85.12 95 THR A C 1
ATOM 732 O O . THR A 1 95 ? 12.414 -11.303 -24.628 1.00 85.12 95 THR A O 1
ATOM 735 N N . ASP A 1 96 ? 11.473 -9.390 -25.379 1.00 90.56 96 ASP A N 1
ATOM 736 C CA . ASP A 1 96 ? 11.238 -9.817 -26.759 1.00 90.56 96 ASP A CA 1
ATOM 737 C C . ASP A 1 96 ? 12.435 -9.515 -27.674 1.00 90.56 96 ASP A C 1
ATOM 739 O O . ASP A 1 96 ? 12.370 -9.733 -28.883 1.00 90.56 96 ASP A O 1
ATOM 743 N N . LEU A 1 97 ? 13.541 -9.004 -27.112 1.00 92.31 97 LEU A N 1
ATOM 744 C CA . LEU A 1 97 ? 14.735 -8.711 -27.895 1.00 92.31 97 LEU A CA 1
ATOM 745 C C . LEU A 1 97 ? 15.318 -10.024 -28.453 1.00 92.31 97 LEU A C 1
ATOM 747 O O . LEU A 1 97 ? 15.570 -10.956 -27.669 1.00 92.31 97 LEU A O 1
ATOM 751 N N . PRO A 1 98 ? 15.598 -10.099 -29.765 1.00 94.62 98 PRO A N 1
ATOM 752 C CA . PRO A 1 98 ? 16.334 -11.213 -30.336 1.00 94.62 98 PRO A CA 1
ATOM 753 C C . PRO A 1 98 ? 17.699 -11.379 -29.663 1.00 94.62 98 PRO A C 1
ATOM 755 O O . PRO A 1 98 ? 18.343 -10.411 -29.254 1.00 94.62 98 PRO A O 1
ATOM 758 N N . ASP A 1 99 ? 18.184 -12.616 -29.595 1.00 94.19 99 ASP A N 1
ATOM 759 C CA . ASP A 1 99 ? 19.493 -12.932 -29.015 1.00 94.19 99 ASP A CA 1
ATOM 760 C C . ASP A 1 99 ? 20.651 -12.156 -29.667 1.00 94.19 99 ASP A C 1
ATOM 762 O O . ASP A 1 99 ? 21.658 -11.876 -29.016 1.00 94.19 99 ASP A O 1
ATOM 766 N N . THR A 1 100 ? 20.528 -11.809 -30.950 1.00 96.81 100 THR A N 1
ATOM 767 C CA . THR A 1 100 ? 21.506 -10.980 -31.670 1.00 96.81 100 THR A CA 1
ATOM 768 C C . THR A 1 100 ? 21.622 -9.593 -31.057 1.00 96.81 100 THR A C 1
ATOM 770 O O . THR A 1 100 ? 22.728 -9.121 -30.802 1.00 96.81 100 THR A O 1
ATOM 773 N N . ASP A 1 101 ? 20.487 -8.982 -30.746 1.00 95.06 101 ASP A N 1
ATOM 774 C CA . ASP A 1 101 ? 20.407 -7.614 -30.249 1.00 95.06 101 ASP A CA 1
ATOM 775 C C . ASP A 1 101 ? 20.824 -7.567 -28.778 1.00 95.06 101 ASP A C 1
ATOM 777 O O . ASP A 1 101 ? 21.512 -6.641 -28.355 1.00 95.06 101 ASP A O 1
ATOM 781 N N . LYS A 1 102 ? 20.513 -8.625 -28.012 1.00 93.19 102 LYS A N 1
ATOM 782 C CA . LYS A 1 102 ? 21.028 -8.805 -26.644 1.00 93.19 102 LYS A CA 1
ATOM 783 C C . LYS A 1 102 ? 22.555 -8.859 -26.633 1.00 93.19 102 LYS A C 1
ATOM 785 O O . LYS A 1 102 ? 23.185 -8.181 -25.825 1.00 93.19 102 LYS A O 1
ATOM 790 N N . ARG A 1 103 ? 23.164 -9.632 -27.543 1.00 95.25 103 ARG A N 1
ATOM 791 C CA . ARG A 1 103 ? 24.631 -9.705 -27.671 1.00 95.25 103 ARG A CA 1
ATOM 792 C C . ARG A 1 103 ? 25.226 -8.370 -28.113 1.00 95.25 103 ARG A C 1
ATOM 794 O O . ARG A 1 103 ? 26.218 -7.948 -27.533 1.00 95.25 103 ARG A O 1
ATOM 801 N N . ALA A 1 104 ? 24.605 -7.683 -29.070 1.00 95.56 104 ALA A N 1
ATOM 802 C CA . ALA A 1 104 ? 25.050 -6.360 -29.503 1.00 95.56 104 ALA A CA 1
ATOM 803 C C . ALA A 1 104 ? 25.005 -5.326 -28.363 1.00 95.56 104 ALA A C 1
ATOM 805 O O . ALA A 1 104 ? 25.961 -4.573 -28.188 1.00 95.56 104 ALA A O 1
ATOM 806 N N . LEU A 1 105 ? 23.944 -5.328 -27.547 1.00 92.88 105 LEU A N 1
ATOM 807 C CA . LEU A 1 105 ? 23.830 -4.464 -26.369 1.00 92.88 105 LEU A CA 1
ATOM 808 C C . LEU A 1 105 ? 24.927 -4.758 -25.337 1.00 92.88 105 LEU A C 1
ATOM 810 O O . LEU A 1 105 ? 25.521 -3.828 -24.798 1.00 92.88 105 LEU A O 1
ATOM 814 N N . ILE A 1 106 ? 25.227 -6.037 -25.088 1.00 94.31 106 ILE A N 1
ATOM 815 C CA . ILE A 1 106 ? 26.324 -6.440 -24.196 1.00 94.31 106 ILE A CA 1
ATOM 816 C C . ILE A 1 106 ? 27.667 -5.914 -24.714 1.00 94.31 106 ILE A C 1
ATOM 818 O O . ILE A 1 106 ? 28.437 -5.365 -23.930 1.00 94.31 106 ILE A O 1
ATOM 822 N N . GLU A 1 107 ? 27.956 -6.057 -26.010 1.00 96.75 107 GLU A N 1
ATOM 823 C CA . GLU A 1 107 ? 29.207 -5.551 -26.593 1.00 96.75 107 GLU A CA 1
ATOM 824 C C . GLU A 1 107 ? 29.294 -4.022 -26.551 1.00 96.75 107 GLU A C 1
ATOM 826 O O . GLU A 1 107 ? 30.353 -3.487 -26.239 1.00 96.75 107 GLU A O 1
ATOM 831 N N . TYR A 1 108 ? 28.184 -3.316 -26.781 1.00 95.25 108 TYR A N 1
ATOM 832 C CA . TYR A 1 108 ? 28.127 -1.860 -26.643 1.00 95.25 108 TYR A CA 1
ATOM 833 C C . TYR A 1 108 ? 28.410 -1.397 -25.207 1.00 95.25 108 TYR A C 1
ATOM 835 O O . TYR A 1 108 ? 29.196 -0.481 -24.997 1.00 95.25 108 TYR A O 1
ATOM 843 N N . LEU A 1 109 ? 27.821 -2.042 -24.196 1.00 96.31 109 LEU A N 1
ATOM 844 C CA . LEU A 1 109 ? 28.035 -1.654 -22.796 1.00 96.31 109 LEU A CA 1
ATOM 845 C C . LEU A 1 109 ? 29.482 -1.852 -22.329 1.00 96.31 109 LEU A C 1
ATOM 847 O O . LEU A 1 109 ? 29.912 -1.161 -21.417 1.00 96.31 109 LEU A O 1
ATOM 851 N N . LYS A 1 110 ? 30.246 -2.754 -22.956 1.00 96.50 110 LYS A N 1
ATOM 852 C CA . LYS A 1 110 ? 31.672 -2.962 -22.652 1.00 96.50 110 LYS A CA 1
ATOM 853 C C . LYS A 1 110 ? 32.582 -1.829 -23.143 1.00 96.50 110 LYS A C 1
ATOM 855 O O . LYS A 1 110 ? 33.776 -1.865 -22.850 1.00 96.50 110 LYS A O 1
ATOM 860 N N . THR A 1 111 ? 32.077 -0.870 -23.923 1.00 94.06 111 THR A N 1
ATOM 861 C CA . THR A 1 111 ? 32.890 0.238 -24.454 1.00 94.06 111 THR A CA 1
ATOM 862 C C . THR A 1 111 ? 32.966 1.453 -23.525 1.00 94.06 111 THR A C 1
ATOM 864 O O . THR A 1 111 ? 33.621 2.431 -23.887 1.00 94.06 111 THR A O 1
ATOM 867 N N . PHE A 1 112 ? 32.298 1.412 -22.369 1.00 84.62 112 PHE A N 1
ATOM 868 C CA . PHE A 1 112 ? 32.292 2.446 -21.327 1.00 84.62 112 PHE A CA 1
ATOM 869 C C . PHE A 1 112 ? 32.613 1.820 -19.967 1.00 84.62 112 PHE A C 1
ATOM 871 O O . PHE A 1 112 ? 33.155 2.556 -19.112 1.00 84.62 112 PHE A O 1
#